Protein AF-A0A2D5XCI8-F1 (afdb_monomer_lite)

Foldseek 3Di:
DDDPDDPPCPDQPDVVQLVVLVVQLVCLVPPVCVVPVVSSVVSNVVSVVSNVVSVVSVVPDCPVVVVVVVVVVVVVVVD

pLDDT: mean 76.81, std 17.49, range [41.91, 96.31]

Secondary structure (DSSP, 8-state):
------------S-HHHHHHHHHHHHHIIIIITTT-HHHHHHHHHHHHHHHHHHHHHHHTSTHHHHHHHHHHHHHHH--

Sequence (79 aa):
MAKKVKQLNVAPLTGGYMITSMVGIIISAIYVFPKSNTWGFTFTIFFTLMFVASMISMTYGPEEAMLHMGQMRERKKKK

Structure (mmCIF, N/CA/C/O backbone):
data_AF-A0A2D5XCI8-F1
#
_entry.id   AF-A0A2D5XCI8-F1
#
loop_
_atom_site.group_PDB
_atom_site.id
_atom_site.type_symbol
_atom_site.label_atom_id
_atom_site.label_alt_id
_atom_site.label_comp_id
_atom_site.label_asym_id
_atom_site.label_entity_id
_atom_site.label_seq_id
_atom_site.pdbx_PDB_ins_code
_atom_site.Cartn_x
_atom_site.Cartn_y
_atom_site.Cartn_z
_atom_site.occupancy
_atom_site.B_iso_or_equiv
_atom_site.auth_seq_id
_atom_site.auth_comp_id
_atom_site.auth_asym_id
_atom_site.auth_atom_id
_atom_site.pdbx_PDB_model_num
ATOM 1 N N . MET A 1 1 ? 43.575 -0.706 -20.288 1.00 41.91 1 MET A N 1
ATOM 2 C CA . MET A 1 1 ? 42.860 -0.843 -18.997 1.00 41.91 1 MET A CA 1
ATOM 3 C C . MET A 1 1 ? 41.356 -0.797 -19.242 1.00 41.91 1 MET A C 1
ATOM 5 O O . MET A 1 1 ? 40.838 0.260 -19.574 1.00 41.91 1 MET A O 1
ATOM 9 N N . ALA A 1 2 ? 40.654 -1.928 -19.142 1.00 44.47 2 ALA A N 1
ATOM 10 C CA . ALA A 1 2 ? 39.201 -1.968 -19.310 1.00 44.47 2 ALA A CA 1
ATOM 11 C C . ALA A 1 2 ? 38.507 -1.596 -17.988 1.00 44.47 2 ALA A C 1
ATOM 13 O O . ALA A 1 2 ? 38.643 -2.297 -16.986 1.00 44.47 2 ALA A O 1
ATOM 14 N N . LYS A 1 3 ? 37.773 -0.478 -17.976 1.00 53.97 3 LYS A N 1
ATOM 15 C CA . LYS A 1 3 ? 36.990 -0.013 -16.823 1.00 53.97 3 LYS A CA 1
ATOM 16 C C . LYS A 1 3 ? 35.769 -0.928 -16.660 1.00 53.97 3 LYS A C 1
ATOM 18 O O . LYS A 1 3 ? 34.843 -0.879 -17.467 1.00 53.97 3 LYS A O 1
ATOM 23 N N . LYS A 1 4 ? 35.784 -1.796 -15.642 1.00 51.56 4 LYS A N 1
ATOM 24 C CA . LYS A 1 4 ? 34.683 -2.711 -15.304 1.00 51.56 4 LYS A CA 1
ATOM 25 C C . LYS A 1 4 ? 33.523 -1.901 -14.717 1.00 51.56 4 LYS A C 1
ATOM 27 O O . LYS A 1 4 ? 33.491 -1.626 -13.522 1.00 51.56 4 LYS A O 1
ATOM 32 N N . VAL A 1 5 ? 32.598 -1.467 -15.569 1.00 61.81 5 VAL A N 1
ATOM 33 C CA . VAL A 1 5 ? 31.371 -0.791 -15.132 1.00 61.81 5 VAL A CA 1
ATOM 34 C C . VAL A 1 5 ? 30.501 -1.828 -14.421 1.00 61.81 5 VAL A C 1
ATOM 36 O O . VAL A 1 5 ? 30.034 -2.788 -15.033 1.00 61.81 5 VAL A O 1
ATOM 39 N N . LYS A 1 6 ? 30.356 -1.677 -13.102 1.00 53.88 6 LYS A N 1
ATOM 40 C CA . LYS A 1 6 ? 29.495 -2.513 -12.263 1.00 53.88 6 LYS A CA 1
ATOM 41 C C . LYS A 1 6 ? 28.050 -2.238 -12.684 1.00 53.88 6 LYS A C 1
ATOM 43 O O . LYS A 1 6 ? 27.529 -1.163 -12.413 1.00 53.88 6 LYS A O 1
ATOM 48 N N . GLN A 1 7 ? 27.457 -3.184 -13.407 1.00 54.44 7 GLN A N 1
ATOM 49 C CA . GLN A 1 7 ? 26.054 -3.161 -13.816 1.00 54.44 7 GLN A CA 1
ATOM 50 C C . GLN A 1 7 ? 25.201 -3.133 -12.543 1.00 54.44 7 GLN A C 1
ATOM 52 O O . GLN A 1 7 ? 25.081 -4.149 -11.856 1.00 54.44 7 GLN A O 1
ATOM 57 N N . LEU A 1 8 ? 24.673 -1.967 -12.173 1.00 53.06 8 LEU A N 1
ATOM 58 C CA . LEU A 1 8 ? 23.632 -1.887 -11.158 1.00 53.06 8 LEU A CA 1
ATOM 59 C C . LEU A 1 8 ? 22.382 -2.481 -11.800 1.00 53.06 8 LEU A C 1
ATOM 61 O O . LEU A 1 8 ? 21.705 -1.829 -12.587 1.00 53.06 8 LEU A O 1
ATOM 65 N N . ASN A 1 9 ? 22.146 -3.761 -11.520 1.00 52.09 9 ASN A N 1
ATOM 66 C CA . ASN A 1 9 ? 20.890 -4.434 -11.799 1.00 52.09 9 ASN A CA 1
ATOM 67 C C . ASN A 1 9 ? 19.816 -3.756 -10.943 1.00 52.09 9 ASN A C 1
ATOM 69 O O . ASN A 1 9 ? 19.559 -4.176 -9.815 1.00 52.09 9 ASN A O 1
ATOM 73 N N . VAL A 1 10 ? 19.264 -2.647 -11.432 1.00 53.28 10 VAL A N 1
ATOM 74 C CA . VAL A 1 10 ? 18.088 -2.023 -10.834 1.00 53.28 10 VAL A CA 1
ATOM 75 C C . VAL A 1 10 ? 16.921 -2.914 -11.236 1.00 53.28 10 VAL A C 1
ATOM 77 O O . VAL A 1 10 ? 16.274 -2.705 -12.259 1.00 53.28 10 VAL A O 1
ATOM 80 N N . ALA A 1 11 ? 16.745 -4.002 -10.485 1.00 57.00 11 ALA A N 1
ATOM 81 C CA . ALA A 1 11 ? 15.561 -4.828 -10.603 1.00 57.00 11 ALA A CA 1
ATOM 82 C C . ALA A 1 11 ? 14.338 -3.913 -10.423 1.00 57.00 11 ALA A C 1
ATOM 84 O O . ALA A 1 11 ? 14.376 -3.040 -9.547 1.00 57.00 11 ALA A O 1
ATOM 85 N N . PRO A 1 12 ? 13.286 -4.071 -11.247 1.00 54.19 12 PRO A N 1
ATOM 86 C CA . PRO A 1 12 ? 12.049 -3.327 -11.055 1.00 54.19 12 PRO A CA 1
ATOM 87 C C . PRO A 1 12 ? 11.620 -3.495 -9.599 1.00 54.19 12 PRO A C 1
ATOM 89 O O . PRO A 1 12 ? 11.765 -4.590 -9.045 1.00 54.19 12 PRO A O 1
ATOM 92 N N . LEU A 1 13 ? 11.175 -2.397 -8.979 1.00 60.28 13 LEU A N 1
ATOM 93 C CA . LEU A 1 13 ? 10.736 -2.361 -7.587 1.00 60.28 13 LEU A CA 1
ATOM 94 C C . LEU A 1 13 ? 9.910 -3.619 -7.304 1.00 60.28 13 LEU A C 1
ATOM 96 O O . LEU A 1 13 ? 8.895 -3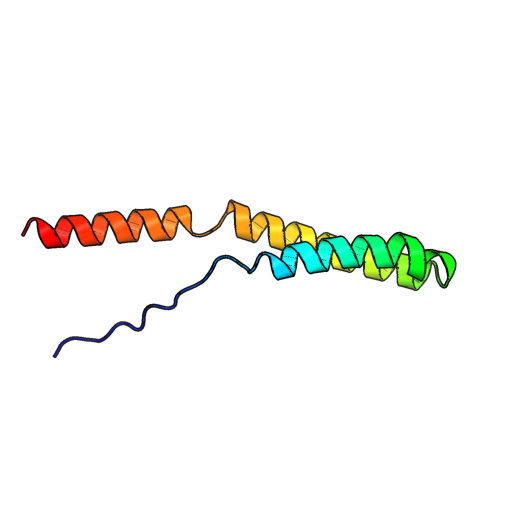.864 -7.959 1.00 60.28 13 LEU A O 1
ATOM 100 N N . THR A 1 14 ? 10.443 -4.475 -6.431 1.00 67.38 14 THR A N 1
ATOM 101 C CA . THR A 1 14 ? 10.029 -5.873 -6.298 1.00 67.38 14 THR A CA 1
ATOM 102 C C . THR A 1 14 ? 8.520 -5.945 -6.117 1.00 67.38 14 THR A C 1
ATOM 104 O O . THR A 1 14 ? 7.972 -5.220 -5.291 1.00 67.38 14 THR A O 1
ATOM 107 N N . GLY A 1 15 ? 7.834 -6.846 -6.832 1.00 74.69 15 GLY A N 1
ATOM 108 C CA . GLY A 1 15 ? 6.382 -7.037 -6.685 1.00 74.69 15 GLY A CA 1
ATOM 109 C C . GLY A 1 15 ? 5.930 -7.219 -5.225 1.00 74.69 15 GLY A C 1
ATOM 110 O O . GLY A 1 15 ? 4.810 -6.866 -4.874 1.00 74.69 15 GLY A O 1
ATOM 111 N N . GLY A 1 16 ? 6.835 -7.652 -4.338 1.00 85.75 16 GLY A N 1
ATOM 112 C CA . GLY A 1 16 ? 6.632 -7.659 -2.888 1.00 85.75 16 GLY A CA 1
ATOM 113 C C . GLY A 1 16 ? 6.264 -6.299 -2.275 1.00 85.75 16 GLY A C 1
ATOM 114 O O . GLY A 1 16 ? 5.453 -6.269 -1.357 1.00 85.75 16 GLY A O 1
ATOM 115 N N . TYR A 1 17 ? 6.776 -5.173 -2.779 1.00 88.00 17 TYR A N 1
ATOM 116 C CA . TYR A 1 17 ? 6.410 -3.837 -2.292 1.00 88.00 17 TYR A CA 1
ATOM 117 C C . TYR A 1 17 ? 4.950 -3.489 -2.619 1.00 88.00 17 TYR A C 1
ATOM 119 O O . TYR A 1 17 ? 4.222 -3.004 -1.753 1.00 88.00 17 TYR A O 1
ATOM 127 N N . MET A 1 18 ? 4.496 -3.820 -3.833 1.00 90.81 18 MET A N 1
ATOM 128 C CA . MET A 1 18 ? 3.094 -3.675 -4.242 1.00 90.81 18 MET A CA 1
ATOM 129 C C . MET A 1 18 ? 2.175 -4.612 -3.442 1.00 90.81 18 MET A C 1
ATOM 131 O O . MET A 1 18 ? 1.128 -4.197 -2.957 1.00 90.81 18 MET A O 1
ATOM 135 N N . ILE A 1 19 ? 2.574 -5.869 -3.238 1.00 92.31 19 ILE A N 1
ATOM 136 C CA . ILE A 1 19 ? 1.792 -6.814 -2.425 1.00 92.31 19 ILE A CA 1
ATOM 137 C C . ILE A 1 19 ? 1.692 -6.317 -0.977 1.00 92.31 19 ILE A C 1
ATOM 139 O O . ILE A 1 19 ? 0.617 -6.352 -0.382 1.00 92.31 19 ILE A O 1
ATOM 143 N N . THR A 1 20 ? 2.787 -5.796 -0.419 1.00 93.81 20 THR A N 1
ATOM 144 C CA . THR A 1 20 ? 2.803 -5.245 0.943 1.00 93.81 20 THR A CA 1
ATOM 145 C C . THR A 1 20 ? 1.857 -4.052 1.076 1.00 93.81 20 THR A C 1
ATOM 147 O O . THR A 1 20 ? 1.152 -3.959 2.077 1.00 93.81 20 THR A O 1
ATOM 150 N N . SER A 1 21 ? 1.787 -3.159 0.081 1.00 93.81 21 SER A N 1
ATOM 151 C CA . SER A 1 21 ? 0.848 -2.030 0.121 1.00 93.81 21 SER A CA 1
ATOM 152 C C . SER A 1 21 ? -0.608 -2.483 0.003 1.00 93.81 21 SER A C 1
ATOM 154 O O . SER A 1 21 ? -1.443 -2.001 0.765 1.00 93.81 21 SER A O 1
ATOM 156 N N . MET A 1 22 ? -0.913 -3.473 -0.842 1.00 94.31 22 MET A N 1
ATOM 157 C CA . MET A 1 22 ? -2.258 -4.059 -0.925 1.00 94.31 22 MET A CA 1
ATOM 158 C C . MET A 1 22 ? -2.691 -4.698 0.400 1.00 94.31 22 MET A C 1
ATOM 160 O O . MET A 1 22 ? -3.776 -4.412 0.908 1.00 94.31 22 MET A O 1
ATOM 164 N N . VAL A 1 23 ? -1.832 -5.531 0.993 1.00 96.25 23 VAL A N 1
ATOM 16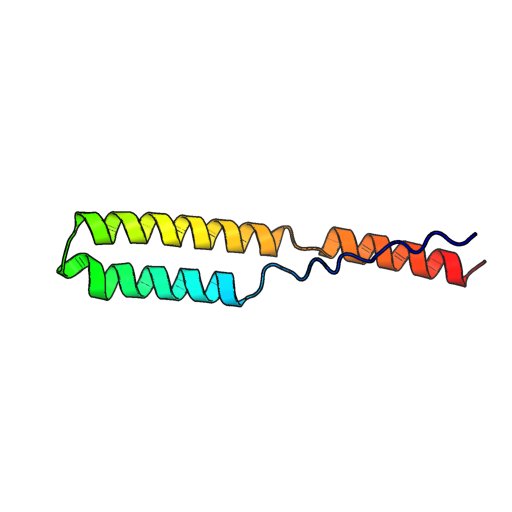5 C CA . VAL A 1 23 ? -2.103 -6.174 2.287 1.00 96.25 23 VAL A CA 1
ATOM 166 C C . VAL A 1 23 ? -2.240 -5.127 3.393 1.00 96.25 23 VAL A C 1
ATOM 168 O O . VAL A 1 23 ? -3.153 -5.217 4.211 1.00 96.25 23 VAL A O 1
ATOM 171 N N . GLY A 1 24 ? -1.387 -4.101 3.394 1.00 94.75 24 GLY A N 1
ATOM 172 C CA . GLY A 1 24 ? -1.443 -2.999 4.350 1.00 94.75 24 GLY A CA 1
ATOM 173 C C . GLY A 1 24 ? -2.766 -2.233 4.310 1.00 94.75 24 GLY A C 1
ATOM 174 O O . GLY A 1 24 ? -3.344 -1.971 5.363 1.00 94.75 24 GLY A O 1
ATOM 175 N N . ILE A 1 25 ? -3.297 -1.945 3.115 1.00 94.81 25 ILE A N 1
ATOM 176 C CA . ILE A 1 25 ? -4.621 -1.318 2.954 1.00 94.81 25 ILE A CA 1
ATOM 177 C C . ILE A 1 25 ? -5.719 -2.217 3.542 1.00 94.81 25 ILE A C 1
ATOM 179 O O . ILE A 1 25 ? -6.554 -1.737 4.308 1.00 94.81 25 ILE A O 1
ATOM 183 N N . ILE A 1 26 ? -5.700 -3.520 3.240 1.00 95.19 26 ILE A N 1
ATOM 184 C CA . ILE A 1 26 ? -6.711 -4.481 3.718 1.00 95.19 26 ILE A CA 1
ATOM 185 C C . ILE A 1 26 ? -6.683 -4.600 5.247 1.00 95.19 26 ILE A C 1
ATOM 187 O O . ILE A 1 26 ? -7.724 -4.499 5.896 1.00 95.19 26 ILE A O 1
ATOM 191 N N . ILE A 1 27 ? -5.497 -4.776 5.839 1.00 95.19 27 ILE A N 1
ATOM 192 C CA . ILE A 1 27 ? -5.334 -4.874 7.297 1.00 95.19 27 ILE A CA 1
ATOM 193 C C . ILE A 1 27 ? -5.771 -3.570 7.964 1.00 95.19 27 ILE A C 1
ATOM 195 O O . ILE A 1 27 ? -6.477 -3.592 8.973 1.00 95.19 27 ILE A O 1
ATOM 199 N N . SER A 1 28 ? -5.387 -2.430 7.394 1.00 93.12 28 SER A N 1
ATOM 200 C CA . SER A 1 28 ? -5.768 -1.126 7.920 1.00 93.12 28 SER A CA 1
ATOM 201 C C . SER A 1 28 ? -7.290 -0.942 7.941 1.00 93.12 28 SER A C 1
ATOM 203 O O . SER A 1 28 ? -7.847 -0.572 8.976 1.00 93.12 28 SER A O 1
ATOM 205 N N . ALA A 1 29 ? -7.972 -1.275 6.842 1.00 90.06 29 ALA A N 1
ATOM 206 C CA . ALA A 1 29 ? -9.416 -1.110 6.711 1.00 90.06 29 ALA A CA 1
ATOM 207 C C . ALA A 1 29 ? -10.223 -2.095 7.575 1.00 90.06 29 ALA A C 1
ATOM 209 O O . ALA A 1 29 ? -11.190 -1.695 8.218 1.00 90.06 29 ALA A O 1
ATOM 210 N N . ILE A 1 30 ? -9.835 -3.375 7.608 1.00 92.94 30 ILE A N 1
ATOM 211 C CA . ILE A 1 30 ? -10.628 -4.429 8.263 1.00 92.94 30 ILE A CA 1
ATOM 212 C C . ILE A 1 30 ? -10.267 -4.580 9.744 1.00 92.94 30 ILE A C 1
ATOM 214 O O . ILE A 1 30 ? -11.145 -4.825 10.566 1.00 92.94 30 ILE A O 1
ATOM 218 N N . TYR A 1 31 ? -8.988 -4.450 10.10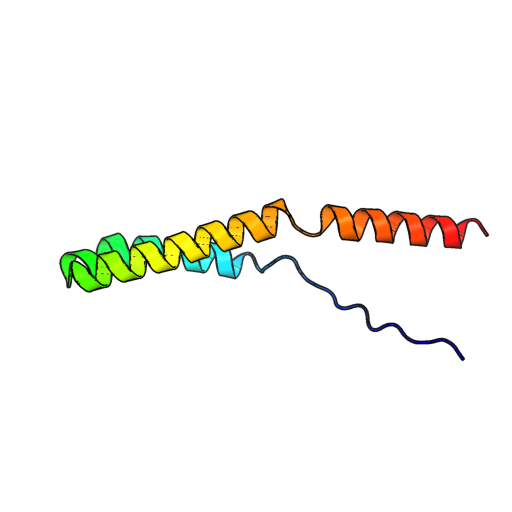1 1.00 93.38 31 TYR A N 1
ATOM 219 C CA . TYR A 1 31 ? -8.513 -4.753 11.453 1.00 93.38 31 TYR A CA 1
ATOM 220 C C . TYR A 1 31 ? -8.230 -3.501 12.284 1.00 93.38 31 TYR A C 1
ATOM 222 O O . TYR A 1 31 ? -8.600 -3.443 13.458 1.00 93.38 31 TYR A O 1
ATOM 230 N N . VAL A 1 32 ? -7.589 -2.484 11.699 1.00 90.88 32 VAL A N 1
ATOM 231 C CA . VAL A 1 32 ? -7.170 -1.300 12.467 1.00 90.88 32 VAL A CA 1
ATOM 232 C C . VAL A 1 32 ? -8.300 -0.287 12.617 1.00 90.88 32 VAL A C 1
ATOM 234 O O . VAL A 1 32 ? -8.501 0.225 13.716 1.00 90.88 32 VAL A O 1
ATOM 237 N N . PHE A 1 33 ? -9.073 -0.039 11.559 1.00 88.62 33 PHE A N 1
ATOM 238 C CA . PHE A 1 33 ? -10.193 0.904 11.583 1.00 88.62 33 PHE A CA 1
ATOM 239 C C . PHE A 1 33 ? -11.196 0.654 12.730 1.00 88.62 33 PHE A C 1
ATOM 241 O O . PHE A 1 33 ? -11.437 1.587 13.495 1.00 88.62 33 PHE A O 1
ATOM 248 N N . PRO A 1 34 ? -11.707 -0.576 12.968 1.00 89.56 34 PRO A N 1
ATOM 249 C CA . PRO A 1 34 ? -12.629 -0.824 14.083 1.00 89.56 34 PRO A CA 1
ATOM 250 C C . PRO A 1 34 ? -11.977 -0.723 15.471 1.00 89.56 34 PRO A C 1
ATOM 252 O O . PRO A 1 34 ? -12.680 -0.570 16.467 1.00 89.56 34 PRO A O 1
ATOM 255 N N . LYS A 1 35 ? -10.645 -0.823 15.569 1.00 91.38 35 LYS A N 1
ATOM 256 C CA . LYS A 1 35 ? -9.906 -0.661 16.833 1.00 91.38 35 LYS A CA 1
ATOM 257 C C . LYS A 1 35 ? -9.609 0.806 17.135 1.00 91.38 35 LYS A C 1
ATOM 259 O O . LYS A 1 35 ? -9.646 1.213 18.292 1.00 91.38 35 LYS A O 1
ATOM 264 N N . SER A 1 36 ? -9.276 1.592 16.115 1.00 89.81 36 SER A N 1
ATOM 265 C CA . SER A 1 36 ? -9.008 3.019 16.239 1.00 89.81 36 SER A CA 1
ATOM 266 C C . SER A 1 36 ? -9.155 3.706 14.885 1.00 89.81 36 SER A C 1
ATOM 268 O O . SER A 1 36 ? -8.338 3.511 13.983 1.00 89.81 36 SER A O 1
ATOM 270 N N . ASN A 1 37 ? -10.160 4.578 14.776 1.00 88.88 37 ASN A N 1
ATOM 271 C CA . ASN A 1 37 ? -10.433 5.339 13.555 1.00 88.88 37 ASN A CA 1
ATOM 272 C C . ASN A 1 37 ? -9.233 6.202 13.132 1.00 88.88 37 ASN A C 1
ATOM 274 O O . ASN A 1 37 ? -8.899 6.258 11.952 1.00 88.88 37 ASN A O 1
ATOM 278 N N . THR A 1 38 ? -8.543 6.835 14.088 1.00 93.50 38 THR A N 1
ATOM 279 C CA . THR A 1 38 ? -7.389 7.702 13.806 1.00 93.50 38 THR A CA 1
ATOM 280 C C . THR A 1 38 ? -6.225 6.911 13.214 1.00 93.50 38 THR A C 1
ATOM 282 O O . THR A 1 38 ? -5.687 7.279 12.169 1.00 93.50 38 THR A O 1
ATOM 285 N N . TRP A 1 39 ? -5.851 5.790 13.838 1.00 91.62 39 TRP A N 1
ATOM 286 C CA . TRP A 1 39 ? -4.751 4.955 13.349 1.00 91.62 39 TRP A CA 1
ATOM 287 C C . TRP A 1 39 ? -5.105 4.233 12.049 1.00 91.62 39 TRP A C 1
ATOM 289 O O . TRP A 1 39 ? -4.280 4.194 11.139 1.00 91.62 39 TRP A O 1
ATOM 299 N N . GLY A 1 40 ? -6.337 3.733 11.916 1.00 92.38 40 GLY A N 1
ATOM 300 C CA . GLY A 1 40 ? -6.814 3.110 10.681 1.00 92.38 40 GLY A CA 1
ATOM 301 C C . GLY A 1 40 ? -6.819 4.090 9.509 1.00 92.38 40 GLY A C 1
ATOM 302 O O . GLY A 1 40 ? -6.354 3.761 8.422 1.00 92.38 40 GLY A O 1
ATOM 303 N N . PHE A 1 41 ? -7.258 5.331 9.715 1.00 92.12 41 PHE A N 1
ATOM 304 C CA . PHE A 1 41 ? -7.178 6.360 8.677 1.00 92.12 41 PHE A CA 1
ATOM 305 C C . PHE A 1 41 ? -5.726 6.664 8.275 1.00 92.12 41 PHE A C 1
ATOM 307 O O . PHE A 1 41 ? -5.396 6.690 7.088 1.00 92.12 41 PHE A O 1
ATOM 314 N N . THR A 1 42 ? -4.841 6.810 9.264 1.00 95.19 42 THR A N 1
ATOM 315 C CA . THR A 1 42 ? -3.426 7.148 9.041 1.00 95.19 42 THR A CA 1
ATOM 316 C C . THR A 1 42 ? -2.703 6.059 8.245 1.00 95.19 42 THR A C 1
ATOM 318 O O . THR A 1 42 ? -2.042 6.352 7.247 1.00 95.19 42 THR A O 1
ATOM 321 N N . PHE A 1 43 ? -2.868 4.790 8.631 1.00 94.94 43 PHE A N 1
ATOM 322 C CA . PHE A 1 43 ? -2.265 3.670 7.908 1.00 94.94 43 PHE A CA 1
ATOM 323 C C . PHE A 1 43 ? -2.864 3.483 6.516 1.00 94.94 43 PHE A C 1
ATOM 325 O O . PHE A 1 43 ? -2.127 3.197 5.576 1.00 94.94 43 PHE A O 1
ATOM 332 N N . THR A 1 44 ? -4.167 3.712 6.346 1.00 93.25 44 THR A N 1
ATOM 333 C CA . THR A 1 44 ? -4.809 3.624 5.027 1.00 93.25 44 THR A CA 1
ATOM 334 C C . THR A 1 44 ? -4.203 4.634 4.056 1.00 93.25 44 THR A C 1
ATOM 336 O O . THR A 1 44 ? -3.845 4.261 2.939 1.00 93.25 44 THR A O 1
ATOM 339 N N . ILE A 1 45 ? -4.010 5.889 4.480 1.00 95.31 45 ILE A N 1
ATOM 340 C CA . ILE A 1 45 ? -3.336 6.908 3.661 1.00 95.31 45 ILE A CA 1
ATOM 341 C C . ILE A 1 45 ? -1.897 6.493 3.358 1.00 95.31 45 ILE A C 1
ATOM 343 O O . ILE A 1 45 ? -1.481 6.530 2.201 1.00 95.31 45 ILE A O 1
ATOM 347 N N . PHE A 1 46 ? -1.148 6.064 4.375 1.00 96.31 46 PHE A N 1
ATOM 348 C CA . PHE A 1 46 ? 0.244 5.654 4.210 1.00 96.31 46 PHE A CA 1
ATOM 349 C C . PHE A 1 46 ? 0.395 4.532 3.173 1.00 96.31 46 PHE A C 1
ATOM 351 O O . PHE A 1 46 ? 1.163 4.669 2.220 1.00 96.31 46 PHE A O 1
ATOM 358 N N . PHE A 1 47 ? -0.375 3.448 3.299 1.00 96.06 47 PHE A N 1
ATOM 359 C CA . PHE A 1 47 ? -0.310 2.335 2.353 1.00 96.06 47 PHE A CA 1
ATOM 360 C C . PHE A 1 47 ? -0.866 2.691 0.973 1.00 96.06 47 PHE A C 1
ATOM 362 O O . PHE A 1 47 ? -0.372 2.168 -0.023 1.00 96.06 47 PHE A O 1
ATOM 369 N N . THR A 1 48 ? -1.820 3.621 0.882 1.00 95.00 48 THR A N 1
ATOM 370 C CA . THR A 1 48 ? -2.294 4.148 -0.407 1.00 95.00 48 THR A CA 1
ATOM 371 C C . THR A 1 48 ? -1.189 4.913 -1.134 1.00 95.00 48 THR A C 1
ATOM 373 O O . THR A 1 48 ? -0.947 4.665 -2.312 1.00 95.00 48 THR A O 1
ATOM 376 N N . LEU A 1 49 ? -0.457 5.789 -0.440 1.00 96.00 49 LEU A N 1
ATOM 377 C CA . LEU A 1 49 ? 0.708 6.475 -1.013 1.00 96.00 49 LEU A CA 1
ATOM 378 C C . LEU A 1 49 ? 1.783 5.473 -1.446 1.00 96.00 49 LEU A C 1
ATOM 380 O O . LEU A 1 49 ? 2.345 5.594 -2.533 1.00 96.00 49 LEU A O 1
ATOM 384 N N . MET A 1 50 ? 2.014 4.448 -0.625 1.00 94.25 50 MET A N 1
ATOM 385 C CA . MET A 1 50 ? 2.924 3.345 -0.926 1.00 94.25 50 MET A CA 1
ATOM 386 C C . MET A 1 50 ? 2.504 2.588 -2.200 1.00 94.25 50 MET A C 1
ATOM 388 O O . MET A 1 50 ? 3.335 2.271 -3.052 1.00 94.25 50 MET A O 1
ATOM 392 N N . PHE A 1 51 ? 1.204 2.342 -2.371 1.00 93.69 51 PHE A N 1
ATOM 393 C CA . PHE A 1 51 ? 0.634 1.708 -3.558 1.00 93.69 51 PHE A CA 1
ATOM 394 C C . PHE A 1 51 ? 0.803 2.578 -4.810 1.00 93.69 51 PHE A C 1
ATOM 396 O O . PHE A 1 51 ? 1.291 2.092 -5.830 1.00 93.69 51 PHE A O 1
ATOM 403 N N . VAL A 1 52 ? 0.507 3.879 -4.729 1.00 93.38 52 VAL A N 1
ATOM 404 C CA . VAL A 1 52 ? 0.702 4.822 -5.845 1.00 93.38 52 VAL A CA 1
ATOM 405 C C . VAL A 1 52 ? 2.174 4.917 -6.246 1.00 93.38 52 VAL A C 1
ATOM 407 O O . VAL A 1 52 ? 2.488 4.829 -7.431 1.00 93.38 52 VAL A O 1
ATOM 410 N N . ALA A 1 53 ? 3.087 5.014 -5.278 1.00 90.94 53 ALA A N 1
ATOM 411 C CA . ALA A 1 53 ? 4.523 4.995 -5.543 1.00 90.94 53 ALA A CA 1
ATOM 412 C C . ALA A 1 53 ? 4.952 3.705 -6.262 1.00 90.94 53 ALA A C 1
ATOM 414 O O . ALA A 1 53 ? 5.744 3.753 -7.204 1.00 90.94 53 ALA A O 1
ATOM 415 N N . SER A 1 54 ? 4.383 2.560 -5.864 1.00 88.62 54 SER A N 1
ATOM 416 C CA . SER A 1 54 ? 4.648 1.278 -6.520 1.00 88.62 54 SER A CA 1
ATOM 417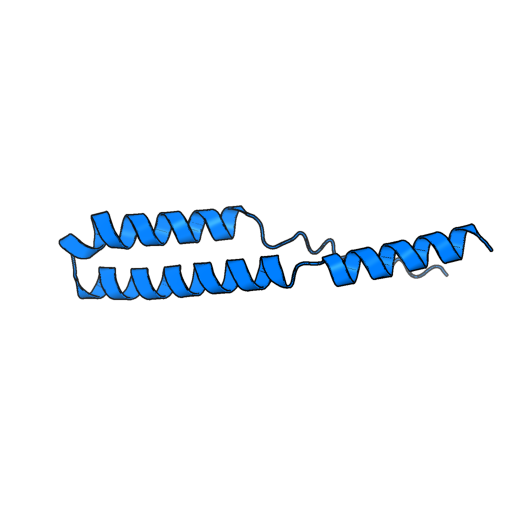 C C . SER A 1 54 ? 4.163 1.249 -7.971 1.00 88.62 54 SER A C 1
ATOM 419 O O . SER A 1 54 ? 4.912 0.816 -8.844 1.00 88.62 54 SER A O 1
ATOM 421 N N . MET A 1 55 ? 2.972 1.792 -8.248 1.00 87.69 55 MET A N 1
ATOM 422 C CA . MET A 1 55 ? 2.436 1.884 -9.608 1.00 87.69 55 MET A CA 1
ATOM 423 C C . MET A 1 55 ? 3.307 2.778 -10.488 1.00 87.69 55 MET A C 1
ATOM 425 O O . MET A 1 55 ? 3.699 2.363 -11.572 1.00 87.69 55 MET A O 1
ATOM 429 N N . ILE A 1 56 ? 3.676 3.971 -10.009 1.00 87.50 56 ILE A N 1
ATOM 430 C CA . ILE A 1 56 ? 4.553 4.890 -10.753 1.00 87.50 56 ILE A CA 1
ATOM 431 C C . ILE A 1 56 ? 5.888 4.206 -11.063 1.00 87.50 56 ILE A C 1
ATOM 433 O O . ILE A 1 56 ? 6.363 4.261 -12.194 1.00 87.50 56 ILE A O 1
ATOM 437 N N . SER A 1 57 ? 6.475 3.506 -10.092 1.00 83.25 57 SER A N 1
ATOM 438 C CA . SER A 1 57 ? 7.745 2.808 -10.297 1.00 83.25 57 SER A CA 1
ATOM 439 C C . SER A 1 57 ? 7.668 1.671 -11.320 1.00 83.25 57 SER A C 1
ATOM 441 O O . SER A 1 57 ? 8.696 1.339 -11.908 1.00 83.25 57 SER A O 1
ATOM 443 N N . MET A 1 58 ? 6.502 1.046 -11.498 1.00 80.56 58 MET A N 1
ATOM 444 C CA . MET A 1 58 ? 6.300 -0.000 -12.503 1.00 80.56 58 MET A CA 1
ATOM 445 C C . MET A 1 58 ? 6.000 0.595 -13.881 1.00 80.56 58 MET A C 1
ATOM 447 O O . MET A 1 58 ? 6.556 0.125 -14.867 1.00 80.56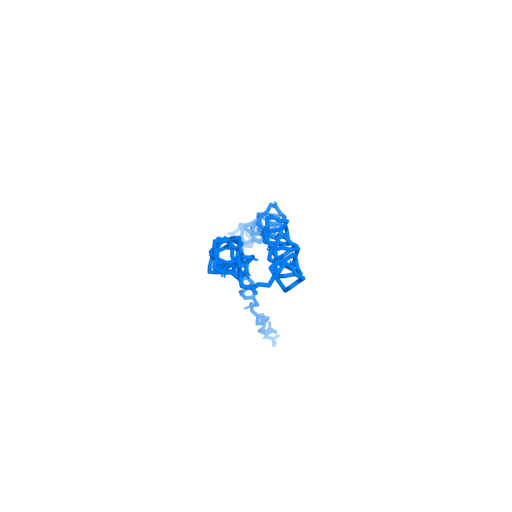 58 MET A O 1
ATOM 451 N N . THR A 1 59 ? 5.186 1.651 -13.949 1.00 78.38 59 THR A N 1
ATOM 452 C CA . THR A 1 59 ? 4.824 2.324 -15.207 1.00 78.38 59 THR A CA 1
ATOM 453 C C . THR A 1 59 ? 6.010 3.039 -15.850 1.00 78.38 59 THR A C 1
ATOM 455 O O . THR A 1 59 ? 6.181 2.959 -17.057 1.00 78.38 59 THR A O 1
ATOM 458 N N . TYR A 1 60 ? 6.862 3.691 -15.057 1.00 71.50 60 TYR A N 1
ATOM 459 C CA . TYR A 1 60 ? 8.123 4.283 -15.531 1.00 71.50 60 TYR A CA 1
ATOM 460 C C . TYR A 1 60 ? 9.312 3.328 -15.326 1.00 71.50 60 TYR A C 1
ATOM 462 O O . TYR A 1 60 ? 10.467 3.749 -15.226 1.00 71.50 60 TYR A O 1
ATOM 470 N N . GLY A 1 61 ? 9.010 2.031 -15.208 1.00 64.38 61 GLY A N 1
ATOM 471 C CA . GLY A 1 61 ? 9.982 0.957 -15.088 1.00 64.38 61 GLY A CA 1
ATOM 472 C C . GLY A 1 61 ? 10.869 0.829 -16.334 1.00 64.38 61 GLY A C 1
ATOM 473 O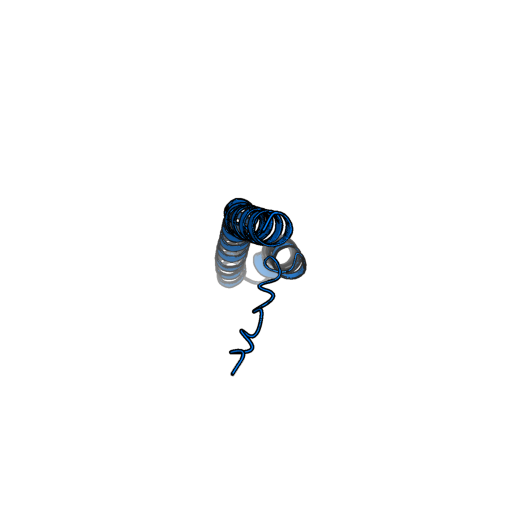 O . GLY A 1 61 ? 10.610 1.443 -17.363 1.00 64.38 61 GLY A O 1
ATOM 474 N N . PRO A 1 62 ? 11.943 0.031 -16.257 1.00 61.41 62 PRO A N 1
ATOM 475 C CA . PRO A 1 62 ? 13.159 0.141 -17.066 1.00 61.41 62 PRO A CA 1
ATOM 476 C C . PRO A 1 62 ? 13.022 -0.291 -18.539 1.00 61.41 62 PRO A C 1
ATOM 478 O O . PRO A 1 62 ? 14.015 -0.725 -19.118 1.00 61.41 62 PRO A O 1
ATOM 481 N N . GLU A 1 63 ? 11.855 -0.181 -19.175 1.00 58.44 63 GLU A N 1
ATOM 482 C CA . GLU A 1 63 ? 11.727 -0.413 -20.619 1.00 58.44 63 GLU A CA 1
ATOM 483 C C . GLU A 1 63 ? 12.603 0.565 -21.409 1.00 58.44 63 GLU A C 1
ATOM 485 O O . GLU A 1 63 ? 13.385 0.135 -22.256 1.00 58.44 63 GLU A O 1
ATOM 490 N N . GLU A 1 64 ? 12.607 1.845 -21.025 1.00 56.34 64 GLU A N 1
ATOM 491 C CA . GLU A 1 64 ? 13.487 2.883 -21.583 1.00 56.34 64 GLU A CA 1
ATOM 492 C C . GLU A 1 64 ? 14.975 2.491 -21.426 1.00 56.34 64 GLU A C 1
ATOM 494 O O . GLU A 1 64 ? 15.789 2.568 -22.349 1.00 56.34 64 GLU A O 1
ATOM 499 N N . ALA A 1 65 ? 15.353 2.010 -20.236 1.00 58.44 65 ALA A N 1
ATOM 500 C CA . ALA A 1 65 ? 16.739 1.686 -19.904 1.00 58.44 65 ALA A CA 1
ATOM 501 C C . ALA A 1 65 ? 17.220 0.384 -20.572 1.00 58.44 65 ALA A C 1
ATOM 503 O O . ALA A 1 65 ? 18.361 0.309 -21.041 1.00 58.44 65 ALA A O 1
ATOM 504 N N . MET A 1 66 ? 16.363 -0.639 -20.652 1.00 58.78 66 MET A N 1
ATOM 505 C CA . MET A 1 66 ? 16.675 -1.915 -21.301 1.00 58.78 66 MET A CA 1
ATOM 506 C C . MET A 1 66 ? 16.689 -1.796 -22.826 1.00 58.78 66 MET A C 1
ATOM 508 O O . MET A 1 66 ? 17.579 -2.374 -23.455 1.00 58.78 66 MET A O 1
ATOM 512 N N . LEU A 1 67 ? 15.784 -1.013 -23.429 1.00 62.03 67 LEU A N 1
ATOM 513 C CA . LEU A 1 67 ? 15.773 -0.765 -24.876 1.00 62.03 67 LEU A CA 1
ATOM 514 C C . LEU A 1 67 ? 17.061 -0.069 -25.331 1.00 62.03 67 LEU A C 1
ATOM 516 O O . LEU A 1 67 ? 17.717 -0.520 -26.275 1.00 62.03 67 LEU A O 1
ATOM 520 N N . HIS A 1 68 ? 17.496 0.969 -24.614 1.00 62.47 68 HIS A N 1
ATOM 521 C CA . HIS A 1 68 ? 18.729 1.688 -24.942 1.00 62.47 68 HIS A CA 1
ATOM 522 C C . HIS A 1 68 ? 19.993 0.826 -24.737 1.00 62.47 68 HIS A C 1
ATOM 524 O O . HIS A 1 68 ? 20.944 0.909 -25.524 1.00 62.47 68 HIS A O 1
ATOM 530 N N . MET A 1 69 ? 20.016 -0.058 -23.730 1.00 61.28 69 MET A N 1
ATOM 531 C CA . MET A 1 69 ? 21.119 -1.013 -23.543 1.00 61.28 69 MET A CA 1
ATOM 532 C C . MET A 1 69 ? 21.142 -2.123 -24.604 1.00 61.28 69 MET A C 1
ATOM 534 O O . MET A 1 69 ? 22.225 -2.505 -25.062 1.00 61.28 69 MET A O 1
ATOM 538 N N . GLY A 1 70 ? 19.975 -2.615 -25.031 1.00 63.31 70 GLY A N 1
ATOM 539 C CA . GLY A 1 70 ? 19.847 -3.587 -26.120 1.00 63.31 70 GLY A CA 1
ATOM 540 C C . GLY A 1 70 ? 20.420 -3.053 -27.436 1.00 63.31 70 GLY A C 1
ATOM 541 O O . GLY A 1 70 ? 21.242 -3.718 -28.073 1.00 63.31 70 GLY A O 1
ATOM 542 N N . GLN A 1 71 ? 20.095 -1.804 -27.788 1.00 64.75 71 GLN A N 1
ATOM 543 C CA . GLN A 1 71 ? 20.598 -1.158 -29.007 1.00 64.75 71 GLN A CA 1
ATOM 544 C C . GLN A 1 71 ? 22.120 -0.926 -28.997 1.00 64.75 71 GLN A C 1
ATOM 546 O O . GLN A 1 71 ? 22.788 -1.093 -30.023 1.00 64.75 71 GLN A O 1
ATOM 551 N N . MET A 1 72 ? 22.706 -0.592 -27.843 1.00 60.03 72 MET A N 1
ATOM 552 C CA . MET A 1 72 ? 24.161 -0.431 -27.701 1.00 60.03 72 MET A CA 1
ATOM 553 C C . MET A 1 72 ? 24.929 -1.751 -27.861 1.00 60.03 72 MET A C 1
ATOM 555 O O . MET A 1 72 ? 26.050 -1.757 -28.380 1.00 60.03 72 MET A O 1
ATOM 559 N N . ARG A 1 73 ? 24.348 -2.879 -27.431 1.00 60.88 73 ARG A N 1
ATOM 560 C CA . ARG A 1 73 ? 24.969 -4.206 -27.557 1.00 60.88 73 ARG A CA 1
ATOM 561 C C . ARG A 1 73 ? 24.953 -4.712 -29.003 1.00 60.88 73 ARG A C 1
ATOM 563 O O . ARG A 1 73 ? 25.962 -5.250 -29.455 1.00 60.88 73 ARG A O 1
ATOM 570 N N . GLU A 1 74 ? 23.867 -4.477 -29.734 1.00 60.22 74 GLU A N 1
ATOM 571 C CA . GLU A 1 74 ? 23.747 -4.800 -31.166 1.00 60.22 74 GLU A CA 1
ATOM 572 C C . GLU A 1 74 ? 24.741 -3.998 -32.027 1.00 60.22 74 GLU A C 1
ATOM 574 O O . GLU A 1 74 ? 25.432 -4.565 -32.875 1.00 60.22 74 GLU A O 1
ATOM 579 N N . ARG A 1 75 ? 24.928 -2.696 -31.752 1.00 59.22 75 ARG A N 1
ATOM 580 C CA . ARG A 1 75 ? 25.926 -1.871 -32.467 1.00 59.22 75 ARG A CA 1
ATOM 581 C C . ARG A 1 75 ? 27.370 -2.344 -32.274 1.00 59.22 75 ARG A C 1
ATOM 583 O O . ARG A 1 75 ? 28.177 -2.178 -33.182 1.00 59.22 75 ARG A O 1
ATOM 590 N N . LYS A 1 76 ? 27.705 -2.936 -31.122 1.00 57.31 76 LYS A N 1
ATOM 591 C CA . LYS A 1 76 ? 29.049 -3.484 -30.859 1.00 57.31 76 LYS A CA 1
ATOM 592 C C . LYS A 1 76 ? 29.301 -4.852 -31.494 1.00 57.31 76 LYS A C 1
ATOM 594 O O . LYS A 1 76 ? 30.454 -5.230 -31.606 1.00 57.31 76 LYS A O 1
ATOM 599 N N . LYS A 1 77 ? 28.258 -5.593 -31.881 1.00 57.81 77 LYS A N 1
ATOM 600 C CA . LYS A 1 77 ? 28.397 -6.890 -32.568 1.00 57.81 77 LYS A CA 1
ATOM 601 C C . LYS A 1 77 ? 28.597 -6.759 -34.081 1.00 57.81 77 LYS A C 1
ATOM 603 O O . LYS A 1 77 ? 29.090 -7.694 -34.698 1.00 57.81 77 LYS A O 1
ATOM 608 N N . LYS A 1 78 ? 28.189 -5.632 -34.674 1.00 55.34 78 LYS A N 1
ATOM 609 C CA . LYS A 1 78 ? 28.300 -5.351 -36.118 1.00 55.34 78 LYS A CA 1
ATOM 610 C C . LYS A 1 78 ? 29.602 -4.648 -36.535 1.00 55.34 78 LYS A C 1
ATOM 612 O O . LYS A 1 78 ? 29.727 -4.285 -37.700 1.00 55.34 78 LYS A O 1
ATOM 617 N N . LYS A 1 79 ? 30.535 -4.423 -35.611 1.00 46.41 79 LYS A N 1
ATOM 618 C CA . LYS A 1 79 ? 31.811 -3.740 -35.847 1.00 46.41 79 LYS A CA 1
ATOM 619 C C . LYS A 1 79 ? 32.951 -4.632 -35.386 1.00 46.41 79 LYS A C 1
ATOM 621 O O . LYS A 1 79 ? 34.005 -4.590 -36.048 1.00 46.41 79 LYS A O 1
#

Radius of gyration: 20.19 Å; chains: 1; bounding box: 56×15×53 Å